Protein AF-A0A7J2IQ02-F1 (afdb_monomer)

pLDDT: mean 83.37, std 11.19, range [39.88, 95.94]

Secondary structure (DSSP, 8-state):
-PPP----HHHHHHHHHHHHHHHHHHSSPPPHHHHHHHHHHHHHHTHHHHHHHHS---SSPPHHHHHHHHTS----S----HHHHHHHHS------

Solvent-accessible surface area (backbone atoms only — not comparable to full-atom values): 6169 Å² total; per-residue (Å²): 135,91,79,91,79,92,73,54,74,66,57,50,53,53,50,51,51,50,41,52,54,47,21,71,74,67,76,48,84,65,58,70,66,61,53,49,53,51,50,49,56,56,44,64,76,39,49,68,61,53,48,47,68,72,64,71,62,61,80,77,69,51,76,67,56,50,50,53,59,68,63,65,72,72,91,81,87,69,90,81,50,70,74,63,48,40,38,72,77,67,67,44,77,79,80,128

Mean predicted aligned error: 12.9 Å

Sequence (96 aa):
MSTSVKISSESKKRLEQLQAMLTLKLGRKIPQHEILDALIKLGTSNIDDLIKYFSKLKFPLSSSEIRKVLSLPSDWGVRTSEKEIDKVVYDVEAQI

Foldseek 3Di:
DDDDDDDDPVVVVVLVVVQVVCCVVVVDGDDSVVVVVVVVVVCVVVVVVVCVVPVPDDPPDPPVVVVVVVVPDDCPVDDDDPQNVCCVPVVDPPDD

Nearest PDB structures (foldseek):
  8qu6-assembly1_F  TM=3.055E-01  e=7.650E+00  Mycolicibacterium smegmatis MC2 155

Radius of gyration: 22.74 Å; Cα contacts (8 Å, |Δi|>4): 27; chains: 1; bounding box: 52×37×57 Å

Structure (mmCIF, N/CA/C/O backbone):
data_AF-A0A7J2IQ02-F1
#
_entry.id   AF-A0A7J2IQ02-F1
#
loop_
_atom_site.group_PDB
_atom_site.id
_atom_site.type_symbol
_atom_site.label_atom_id
_atom_site.label_alt_id
_atom_site.label_comp_id
_atom_site.label_asym_id
_atom_site.label_entity_id
_atom_site.label_seq_id
_atom_site.pdbx_PDB_ins_code
_atom_site.Cartn_x
_atom_site.Cartn_y
_atom_site.Cartn_z
_atom_site.occupancy
_atom_site.B_iso_or_equiv
_atom_site.auth_seq_id
_atom_site.auth_comp_id
_atom_site.auth_asym_id
_atom_site.auth_atom_id
_atom_site.pdbx_PDB_model_num
ATOM 1 N N . MET A 1 1 ? -8.316 -20.986 5.849 1.00 57.75 1 MET A N 1
ATOM 2 C CA . MET A 1 1 ? -7.232 -21.061 6.854 1.00 57.75 1 MET A CA 1
ATOM 3 C C . MET A 1 1 ? -6.855 -19.646 7.248 1.00 57.75 1 MET A C 1
ATOM 5 O O . MET A 1 1 ? -6.773 -18.809 6.361 1.00 57.75 1 MET A O 1
ATOM 9 N N . SER A 1 2 ? -6.699 -19.354 8.540 1.00 65.00 2 SER A N 1
ATOM 10 C CA . SER A 1 2 ? -6.327 -18.015 9.010 1.00 65.00 2 SER A CA 1
ATOM 11 C C . SER A 1 2 ? -4.808 -17.877 9.080 1.00 65.00 2 SER A C 1
ATOM 13 O O . SER A 1 2 ? -4.163 -18.588 9.852 1.00 65.00 2 SER A O 1
ATOM 15 N N . THR A 1 3 ? -4.244 -16.952 8.310 1.00 80.94 3 THR A N 1
ATOM 16 C CA . THR A 1 3 ? -2.812 -16.628 8.343 1.00 80.94 3 THR A CA 1
ATOM 17 C C . THR A 1 3 ? -2.616 -15.344 9.146 1.00 80.94 3 THR A C 1
ATOM 19 O O . THR A 1 3 ? -3.321 -14.361 8.925 1.00 80.94 3 THR A O 1
ATOM 22 N N . SER A 1 4 ? -1.684 -15.333 10.103 1.00 82.56 4 SER A N 1
ATOM 23 C CA . SER A 1 4 ? -1.403 -14.137 10.908 1.00 82.56 4 SER A CA 1
ATOM 24 C C . SER A 1 4 ? -0.407 -13.229 10.187 1.00 82.56 4 SER A C 1
ATOM 26 O O . SER A 1 4 ? 0.731 -13.627 9.949 1.00 82.56 4 SER A O 1
ATOM 28 N N . VAL A 1 5 ? -0.808 -11.991 9.894 1.00 85.31 5 VAL A N 1
ATOM 29 C CA . VAL A 1 5 ? 0.050 -10.970 9.273 1.00 85.31 5 VAL A CA 1
ATOM 30 C C . VAL A 1 5 ? 0.421 -9.917 10.312 1.00 85.31 5 VAL A C 1
ATOM 32 O O . VAL A 1 5 ? -0.437 -9.395 11.024 1.00 85.31 5 VAL A O 1
ATOM 35 N N . LYS A 1 6 ? 1.712 -9.589 10.408 1.00 89.44 6 LYS A N 1
ATOM 36 C CA . LYS A 1 6 ? 2.186 -8.508 11.279 1.00 89.44 6 LYS A CA 1
ATOM 37 C C . LYS A 1 6 ? 1.916 -7.161 10.613 1.00 89.44 6 LYS A C 1
ATOM 39 O O . LYS A 1 6 ? 2.384 -6.919 9.506 1.00 89.44 6 LYS A O 1
ATOM 44 N N . ILE A 1 7 ? 1.211 -6.280 11.314 1.00 90.56 7 ILE A N 1
ATOM 45 C CA . ILE A 1 7 ? 0.933 -4.908 10.876 1.00 90.56 7 ILE A C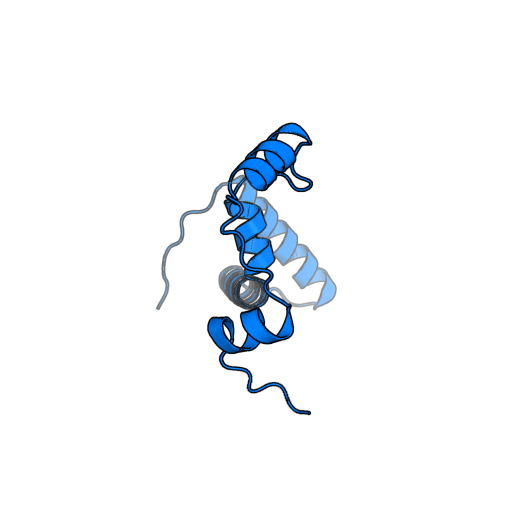A 1
ATOM 46 C C . ILE A 1 7 ? 1.357 -3.913 11.956 1.00 90.56 7 ILE A C 1
ATOM 48 O O . ILE A 1 7 ? 1.333 -4.232 13.146 1.00 90.56 7 ILE A O 1
ATOM 52 N N . SER A 1 8 ? 1.742 -2.700 11.551 1.00 92.31 8 SER A N 1
ATOM 53 C CA . SER A 1 8 ? 2.038 -1.628 12.505 1.00 92.31 8 SER A CA 1
ATOM 54 C C . SER A 1 8 ? 0.767 -1.154 13.218 1.00 92.31 8 SER A C 1
ATOM 56 O O . SER A 1 8 ? -0.342 -1.261 12.687 1.00 92.31 8 SER A O 1
ATOM 58 N N . SER A 1 9 ? 0.922 -0.584 14.416 1.00 91.00 9 SER A N 1
ATOM 59 C CA . SER A 1 9 ? -0.191 -0.002 15.179 1.00 91.00 9 SER A CA 1
ATOM 60 C C . SER A 1 9 ? -0.903 1.114 14.409 1.00 91.00 9 SER A C 1
ATOM 62 O O . SER A 1 9 ? -2.125 1.227 14.466 1.00 91.00 9 SER A O 1
ATOM 64 N N . GLU A 1 10 ? -0.155 1.903 13.638 1.00 92.75 10 GLU A N 1
ATOM 65 C CA . GLU A 1 10 ? -0.711 2.939 12.770 1.00 92.75 10 GLU A CA 1
ATOM 66 C C . GLU A 1 10 ? -1.555 2.347 11.633 1.00 92.75 10 GLU A C 1
ATOM 68 O O . GLU A 1 10 ? -2.681 2.789 11.406 1.00 92.75 10 GLU A O 1
ATOM 73 N N . SER A 1 11 ? -1.059 1.304 10.962 1.00 91.38 11 SER A N 1
ATOM 74 C CA . SER A 1 11 ? -1.811 0.627 9.896 1.00 91.38 11 SER A CA 1
ATOM 75 C C . SER A 1 11 ? -3.093 -0.002 10.435 1.00 91.38 11 SER A C 1
ATOM 77 O O . SER A 1 11 ? -4.137 0.075 9.792 1.00 91.38 11 SER A O 1
ATOM 79 N N . LYS A 1 12 ? -3.042 -0.556 11.653 1.00 92.06 12 LYS A 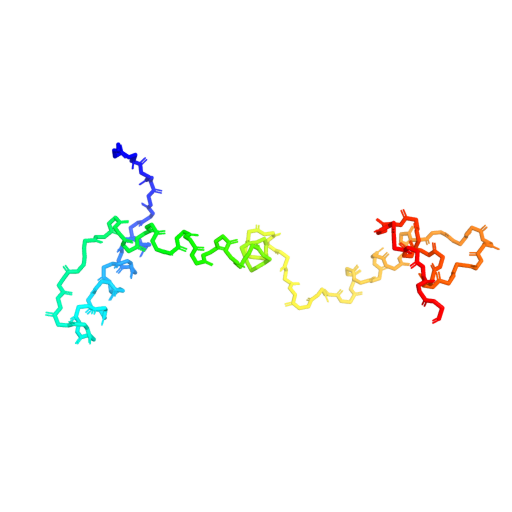N 1
ATOM 80 C CA . LYS A 1 12 ? -4.223 -1.086 12.339 1.00 92.06 12 LYS A CA 1
ATOM 81 C C . LYS A 1 12 ? -5.279 -0.002 12.581 1.00 92.06 12 LYS A C 1
ATOM 83 O O . LYS A 1 12 ? -6.442 -0.216 12.254 1.00 92.06 12 LYS A O 1
ATOM 88 N N . LYS A 1 13 ? -4.882 1.180 13.068 1.00 94.62 13 LYS A N 1
ATOM 89 C CA . LYS A 1 13 ? -5.803 2.320 13.249 1.00 94.62 13 LYS A CA 1
ATOM 90 C C . LYS A 1 13 ? -6.443 2.761 11.932 1.00 94.62 13 LYS A C 1
ATOM 92 O O . LYS A 1 13 ? -7.640 3.029 11.894 1.00 94.62 13 LYS A O 1
ATOM 97 N N . ARG A 1 14 ? -5.672 2.804 10.841 1.00 94.62 14 ARG A N 1
ATOM 98 C CA . ARG A 1 14 ? -6.203 3.134 9.506 1.00 94.62 14 ARG A CA 1
ATOM 99 C C . ARG A 1 14 ? -7.212 2.090 9.020 1.00 94.62 14 ARG A C 1
ATOM 101 O O . ARG A 1 14 ? -8.242 2.454 8.462 1.00 94.62 14 ARG A O 1
ATOM 108 N N . LEU A 1 15 ? -6.955 0.805 9.274 1.00 93.81 15 LEU A N 1
ATOM 109 C CA . LEU A 1 15 ? -7.889 -0.273 8.939 1.00 93.81 15 LEU A CA 1
ATOM 110 C C . LEU A 1 15 ? -9.193 -0.180 9.752 1.00 93.81 15 LEU A C 1
ATOM 112 O O . LEU A 1 15 ? -10.274 -0.381 9.203 1.00 93.81 15 LEU A O 1
ATOM 116 N N . GLU A 1 16 ? -9.112 0.177 11.035 1.00 93.75 16 GLU A N 1
ATOM 117 C CA . GLU A 1 16 ? -10.283 0.433 11.890 1.00 93.75 16 GLU A CA 1
ATOM 118 C C . GLU A 1 16 ? -11.116 1.623 11.388 1.00 93.75 16 GLU A C 1
ATOM 120 O O . GLU A 1 16 ? -12.342 1.535 11.306 1.00 93.75 16 GLU A O 1
ATOM 125 N N . GLN A 1 17 ? -10.462 2.715 10.985 1.00 94.94 17 GLN A N 1
ATOM 126 C CA . GLN A 1 17 ? -11.134 3.868 10.377 1.00 94.94 17 GLN A CA 1
ATOM 127 C C . GLN A 1 17 ? -11.835 3.491 9.068 1.00 94.94 17 GLN A C 1
ATOM 129 O O . GLN A 1 17 ? -13.000 3.836 8.869 1.00 94.94 17 GLN A O 1
ATOM 134 N N . LEU A 1 18 ? -11.161 2.728 8.203 1.00 95.00 18 LEU A N 1
ATOM 135 C CA . LEU A 1 18 ? -11.744 2.237 6.956 1.00 95.00 18 LEU A CA 1
ATOM 136 C C . LEU A 1 18 ? -12.971 1.355 7.222 1.00 95.00 18 LEU A C 1
ATOM 138 O O . LEU A 1 18 ? -14.007 1.524 6.580 1.00 95.00 18 LEU A O 1
ATOM 142 N N . GLN A 1 19 ? -12.891 0.459 8.208 1.00 95.12 19 GLN A N 1
ATOM 143 C CA . GLN A 1 19 ? -14.020 -0.368 8.632 1.00 95.12 19 GLN A CA 1
ATOM 144 C C . GLN A 1 19 ? -15.207 0.485 9.095 1.00 95.12 19 GLN A C 1
ATOM 146 O O . GLN A 1 19 ? -16.345 0.198 8.717 1.00 95.12 19 GLN A O 1
ATOM 151 N N . ALA A 1 20 ? -14.966 1.537 9.880 1.00 95.94 20 ALA A N 1
ATOM 152 C CA . ALA A 1 20 ? -16.015 2.452 10.322 1.00 95.94 20 ALA A CA 1
ATOM 153 C C . ALA A 1 20 ? -16.664 3.183 9.135 1.00 95.94 20 ALA A C 1
ATOM 155 O O . ALA A 1 20 ? -17.889 3.201 9.026 1.00 95.94 20 ALA A O 1
ATOM 156 N N . MET A 1 21 ? -15.865 3.704 8.198 1.00 94.81 21 MET A N 1
ATOM 157 C CA . MET A 1 21 ? -16.370 4.360 6.984 1.00 94.81 21 MET A CA 1
ATOM 158 C C . MET A 1 21 ? -17.227 3.424 6.124 1.00 94.81 21 MET A C 1
ATOM 160 O O . MET A 1 21 ? -18.295 3.818 5.654 1.00 94.81 21 MET A O 1
ATOM 164 N N . LEU A 1 22 ? -16.780 2.180 5.931 1.00 94.69 22 LEU A N 1
ATOM 165 C CA . LEU A 1 22 ? -17.538 1.163 5.200 1.00 94.69 22 LEU A CA 1
ATOM 166 C C . LEU A 1 22 ? -18.834 0.803 5.929 1.00 94.69 22 LEU A C 1
ATOM 168 O O . LEU A 1 22 ? -19.877 0.696 5.292 1.00 94.69 22 LEU A O 1
ATOM 172 N N . THR A 1 23 ? -18.791 0.691 7.257 1.00 93.62 23 THR A N 1
ATOM 173 C CA . THR A 1 23 ? -19.977 0.409 8.079 1.00 93.62 23 THR A CA 1
ATOM 174 C C . THR A 1 23 ? -21.017 1.520 7.952 1.00 93.62 23 THR A C 1
ATOM 176 O O . THR A 1 23 ? -22.194 1.226 7.765 1.00 93.62 23 THR A O 1
ATOM 179 N N . LEU A 1 24 ? -20.592 2.787 7.981 1.00 95.69 24 LEU A N 1
ATOM 180 C CA . LEU A 1 24 ? -21.482 3.938 7.806 1.00 95.69 24 LEU A CA 1
ATOM 181 C C . LEU A 1 24 ? -22.122 3.979 6.412 1.00 95.69 24 LEU A C 1
ATOM 183 O O . LEU A 1 24 ? -23.299 4.296 6.293 1.00 95.69 24 LEU A O 1
ATOM 187 N N . LYS A 1 25 ? -21.366 3.647 5.358 1.00 95.12 25 LYS A N 1
ATOM 188 C CA . LYS A 1 25 ? -21.876 3.656 3.976 1.00 95.12 25 LYS A CA 1
ATOM 189 C C . LYS A 1 25 ? -22.783 2.467 3.653 1.00 95.12 25 LYS A C 1
ATOM 191 O O . LYS A 1 25 ? -23.717 2.620 2.878 1.00 95.12 25 LYS A O 1
ATOM 196 N N . LEU A 1 26 ? -22.482 1.286 4.193 1.00 94.25 26 LEU A N 1
ATOM 197 C CA . LEU A 1 26 ? -23.155 0.029 3.840 1.00 94.25 26 LEU A CA 1
ATOM 198 C C . LEU A 1 26 ? -24.204 -0.406 4.872 1.00 94.25 26 LEU A C 1
ATOM 200 O O . LEU A 1 26 ? -24.921 -1.373 4.631 1.00 94.25 26 LEU A O 1
ATOM 204 N N . GLY A 1 27 ? -24.264 0.245 6.037 1.00 94.31 27 GLY A N 1
ATOM 205 C CA . GLY A 1 27 ? -25.191 -0.090 7.123 1.00 94.31 27 GLY A CA 1
ATOM 206 C C . GLY A 1 27 ? -24.899 -1.417 7.833 1.00 94.31 27 GLY A C 1
ATOM 207 O O . GLY A 1 27 ? -25.677 -1.841 8.682 1.00 94.31 27 GLY A O 1
ATOM 208 N N . ARG A 1 28 ? -23.785 -2.090 7.511 1.00 92.62 28 ARG A N 1
ATOM 209 C CA . ARG A 1 28 ? -23.372 -3.360 8.127 1.00 92.62 28 ARG A CA 1
ATOM 210 C C . ARG A 1 28 ? -21.882 -3.375 8.434 1.00 92.62 28 ARG A C 1
ATOM 212 O O . ARG A 1 28 ? -21.073 -2.867 7.659 1.00 92.62 28 ARG A O 1
ATOM 219 N N . LYS A 1 29 ? -21.515 -4.000 9.554 1.00 91.44 29 LYS A N 1
ATOM 220 C CA . LYS A 1 29 ? -20.116 -4.150 9.960 1.00 91.44 29 LYS A CA 1
ATOM 221 C C . LYS A 1 29 ? -19.467 -5.300 9.192 1.00 91.44 29 LYS A C 1
ATOM 223 O O . LYS A 1 29 ? -19.850 -6.451 9.370 1.00 91.44 29 LYS A O 1
ATOM 228 N N . ILE A 1 30 ? -18.462 -4.982 8.381 1.00 92.81 30 ILE A N 1
ATOM 229 C CA . ILE A 1 30 ? -17.632 -5.968 7.672 1.00 92.81 30 ILE A CA 1
ATOM 230 C C . ILE A 1 30 ? -16.422 -6.306 8.551 1.00 92.81 30 ILE A C 1
ATOM 232 O O . ILE A 1 30 ? -15.827 -5.384 9.119 1.00 92.81 30 ILE A O 1
ATOM 236 N N . PRO A 1 31 ? -16.041 -7.582 8.724 1.00 92.19 31 PRO A N 1
ATOM 237 C CA . PRO A 1 31 ? -14.875 -7.942 9.520 1.00 92.19 31 PRO A CA 1
ATOM 238 C C . PRO A 1 31 ? -13.563 -7.478 8.863 1.00 92.19 31 PRO A C 1
ATOM 240 O O . PRO A 1 31 ? -13.441 -7.387 7.646 1.00 92.19 31 PRO A O 1
ATOM 243 N N . GLN A 1 32 ? -12.548 -7.193 9.683 1.00 90.56 32 GLN A N 1
ATOM 244 C CA . GLN A 1 32 ? -11.287 -6.605 9.204 1.00 90.56 32 GLN A CA 1
ATOM 245 C C . GLN A 1 32 ? -10.509 -7.509 8.241 1.00 90.56 32 GLN A C 1
ATOM 247 O O . GLN A 1 32 ? -9.851 -6.994 7.343 1.00 90.56 32 GLN A O 1
ATOM 252 N N . HIS A 1 33 ? -10.588 -8.832 8.409 1.00 90.44 33 HIS A N 1
ATOM 253 C CA . HIS A 1 33 ? -9.908 -9.768 7.512 1.00 90.44 33 HIS A CA 1
ATOM 254 C C . HIS A 1 33 ? -10.507 -9.734 6.097 1.00 90.44 33 HIS A C 1
ATOM 256 O O . HIS A 1 33 ? -9.750 -9.693 5.139 1.00 90.44 33 HIS A O 1
ATOM 262 N N . GLU A 1 34 ? -11.834 -9.624 5.954 1.00 91.69 34 GLU A N 1
ATOM 263 C CA . GLU A 1 34 ? -12.477 -9.465 4.638 1.00 91.69 34 GLU A CA 1
ATOM 264 C C . GLU A 1 34 ? -12.093 -8.143 3.967 1.00 91.69 34 GLU A C 1
ATOM 266 O O . GLU A 1 34 ? -11.867 -8.096 2.758 1.00 91.69 34 GLU A O 1
ATOM 271 N N . ILE A 1 35 ? -11.984 -7.062 4.748 1.00 92.81 35 ILE A N 1
ATOM 272 C CA . ILE A 1 35 ? -11.518 -5.766 4.235 1.00 92.81 35 ILE A CA 1
ATOM 273 C C . ILE A 1 35 ? -10.074 -5.892 3.743 1.00 92.81 35 ILE A C 1
ATOM 275 O O . ILE A 1 35 ? -9.749 -5.386 2.671 1.00 92.81 35 ILE A O 1
ATOM 279 N N . LEU A 1 36 ? -9.212 -6.579 4.497 1.00 91.50 36 LEU A N 1
ATOM 280 C CA . LEU A 1 36 ? -7.825 -6.801 4.104 1.00 91.50 36 LEU A CA 1
ATOM 281 C C . LEU A 1 36 ? -7.728 -7.648 2.828 1.00 91.50 36 LEU A C 1
ATOM 283 O O . LEU A 1 36 ? -7.000 -7.269 1.917 1.00 91.50 36 LEU A O 1
ATOM 287 N N . ASP A 1 37 ? -8.504 -8.727 2.719 1.00 90.69 37 ASP A N 1
ATOM 288 C CA . ASP A 1 37 ? -8.553 -9.564 1.515 1.00 90.69 37 ASP A CA 1
ATOM 289 C C . ASP A 1 37 ? -9.022 -8.769 0.288 1.00 90.69 37 ASP A C 1
ATOM 291 O O . ASP A 1 37 ? -8.465 -8.908 -0.804 1.00 90.69 37 ASP A O 1
ATOM 295 N N . ALA A 1 38 ? -10.021 -7.897 0.456 1.00 92.06 38 ALA A N 1
ATOM 296 C CA . ALA A 1 38 ? -10.484 -7.012 -0.607 1.00 92.06 38 ALA A CA 1
ATOM 297 C C . ALA A 1 38 ? -9.404 -5.999 -1.022 1.00 92.06 38 ALA A C 1
ATOM 299 O O . ALA A 1 38 ? -9.173 -5.809 -2.215 1.00 92.06 38 ALA A O 1
ATOM 300 N N . LEU A 1 39 ? -8.704 -5.388 -0.060 1.00 91.19 39 LEU A N 1
ATOM 301 C CA . LEU A 1 39 ? -7.598 -4.466 -0.336 1.00 91.19 39 LEU A CA 1
ATOM 302 C C . LEU A 1 39 ? -6.436 -5.155 -1.051 1.00 91.19 39 LEU A C 1
ATOM 304 O O . LEU A 1 39 ? -5.856 -4.559 -1.952 1.00 91.19 39 LEU A O 1
ATOM 308 N N . ILE A 1 40 ? -6.114 -6.399 -0.686 1.00 90.50 40 ILE A N 1
ATOM 309 C CA . ILE A 1 40 ? -5.086 -7.185 -1.376 1.00 90.50 40 ILE A CA 1
ATOM 310 C C . ILE A 1 40 ? -5.497 -7.399 -2.833 1.00 90.50 40 ILE A C 1
ATOM 312 O O . ILE A 1 40 ? -4.710 -7.089 -3.717 1.00 90.50 40 ILE A O 1
ATOM 316 N N . LYS A 1 41 ? -6.737 -7.831 -3.103 1.00 90.50 41 LYS A N 1
ATOM 317 C CA . LYS A 1 41 ? -7.236 -8.022 -4.480 1.00 90.50 41 LYS A CA 1
ATOM 318 C C . LYS A 1 41 ? -7.199 -6.735 -5.310 1.00 90.50 41 LYS A C 1
ATOM 320 O O . LYS A 1 41 ? -6.774 -6.759 -6.466 1.00 90.50 41 LYS A O 1
ATOM 325 N N . LEU A 1 42 ? -7.623 -5.616 -4.722 1.00 89.50 42 LEU A N 1
ATOM 326 C CA . LEU A 1 42 ? -7.565 -4.303 -5.370 1.00 89.50 42 LEU A CA 1
ATOM 327 C C . LEU A 1 42 ? -6.114 -3.876 -5.630 1.00 89.50 42 LEU A C 1
ATOM 329 O O . LEU A 1 42 ? -5.798 -3.421 -6.721 1.00 89.50 42 LEU A O 1
ATOM 333 N N . GLY A 1 43 ? -5.219 -4.090 -4.665 1.00 87.00 43 GLY A N 1
ATOM 334 C CA . GLY A 1 43 ? -3.794 -3.802 -4.808 1.00 87.00 43 GLY A CA 1
ATOM 335 C C . GLY A 1 43 ? -3.124 -4.654 -5.884 1.00 87.00 43 GLY A C 1
ATO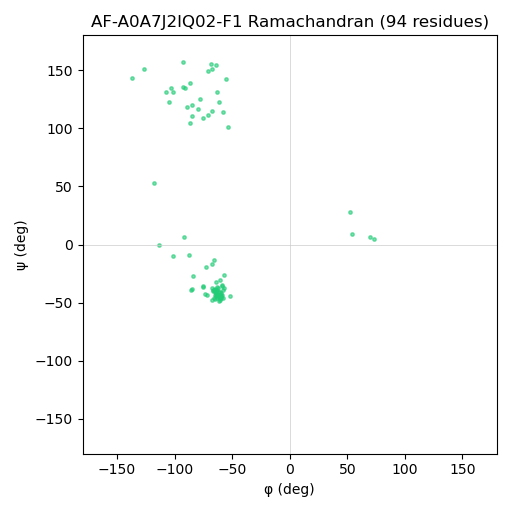M 336 O O . GLY A 1 43 ? -2.368 -4.125 -6.687 1.00 87.00 43 GLY A O 1
ATOM 337 N N . THR A 1 44 ? -3.435 -5.950 -5.968 1.00 84.38 44 THR A N 1
ATOM 338 C CA . THR A 1 44 ? -2.895 -6.835 -7.015 1.00 84.38 44 THR A CA 1
ATOM 339 C C . THR A 1 44 ? -3.287 -6.375 -8.420 1.00 84.38 44 THR A C 1
ATOM 341 O O . THR A 1 44 ? -2.508 -6.554 -9.351 1.00 84.38 44 THR A O 1
ATOM 344 N N . SER A 1 45 ? -4.453 -5.741 -8.572 1.00 86.31 45 SER A N 1
ATOM 345 C CA . SER A 1 45 ? -4.891 -5.164 -9.852 1.00 86.31 45 SER A CA 1
ATOM 346 C C . SER A 1 45 ? -4.110 -3.894 -10.230 1.00 86.31 45 SER A C 1
ATOM 348 O O . SER A 1 45 ? -4.052 -3.539 -11.401 1.00 86.31 45 SER A O 1
ATOM 350 N N . ASN A 1 46 ? -3.464 -3.247 -9.253 1.00 86.50 46 ASN A N 1
ATOM 351 C CA . ASN A 1 46 ? -2.669 -2.025 -9.390 1.00 86.50 46 ASN A CA 1
ATOM 352 C C . ASN A 1 46 ? -1.199 -2.288 -9.011 1.00 86.50 46 ASN A C 1
ATOM 354 O O . ASN A 1 46 ? -0.618 -1.608 -8.158 1.00 86.50 46 ASN A O 1
ATOM 358 N N . ILE A 1 47 ? -0.591 -3.310 -9.622 1.00 84.75 47 ILE A N 1
ATOM 359 C CA . ILE A 1 47 ? 0.768 -3.749 -9.275 1.00 84.75 47 ILE A CA 1
ATOM 360 C C . ILE A 1 47 ? 1.812 -2.636 -9.460 1.00 84.75 47 ILE A C 1
ATOM 362 O O . ILE A 1 47 ? 2.722 -2.511 -8.640 1.00 84.75 47 ILE A O 1
ATOM 366 N N . ASP A 1 48 ? 1.639 -1.775 -10.463 1.00 82.50 48 ASP A N 1
ATOM 367 C CA . ASP A 1 48 ? 2.561 -0.675 -10.758 1.00 82.50 48 ASP A CA 1
ATOM 368 C C . ASP A 1 48 ? 2.603 0.368 -9.635 1.00 82.50 48 ASP A C 1
ATOM 370 O O . ASP A 1 48 ? 3.677 0.841 -9.257 1.00 82.50 48 ASP A O 1
ATOM 374 N N . ASP A 1 49 ? 1.453 0.681 -9.031 1.00 81.75 49 ASP A N 1
ATOM 375 C CA . ASP A 1 49 ? 1.371 1.605 -7.896 1.00 81.75 49 ASP A CA 1
ATOM 376 C C . ASP A 1 49 ? 2.043 1.019 -6.648 1.00 81.75 49 ASP A C 1
ATOM 378 O O . ASP A 1 49 ? 2.721 1.733 -5.902 1.00 81.75 49 ASP A O 1
ATOM 382 N N . LEU A 1 50 ? 1.909 -0.295 -6.433 1.00 83.00 50 LEU A N 1
ATOM 383 C CA . LEU A 1 50 ? 2.611 -1.016 -5.369 1.00 83.00 50 LEU A CA 1
ATOM 384 C C . LEU A 1 50 ? 4.124 -1.005 -5.595 1.00 83.00 50 LEU A C 1
ATOM 386 O O . LEU A 1 50 ? 4.879 -0.683 -4.674 1.00 83.00 50 LEU A O 1
ATOM 390 N N . ILE A 1 51 ? 4.575 -1.296 -6.817 1.00 83.38 51 ILE A N 1
ATOM 391 C CA . ILE A 1 51 ? 5.991 -1.221 -7.193 1.00 83.38 51 ILE A CA 1
ATOM 392 C C . ILE A 1 51 ? 6.506 0.198 -6.955 1.00 83.38 51 ILE A C 1
ATOM 394 O O . ILE A 1 51 ? 7.545 0.380 -6.322 1.00 83.38 51 ILE A O 1
ATOM 398 N N . LYS A 1 52 ? 5.762 1.226 -7.368 1.00 79.44 52 LYS A N 1
ATOM 399 C CA . LYS A 1 52 ? 6.115 2.627 -7.125 1.00 79.44 52 LYS A CA 1
ATOM 400 C C . LYS A 1 52 ? 6.223 2.941 -5.631 1.00 79.44 52 LYS A C 1
ATOM 402 O O . LYS A 1 52 ? 7.205 3.549 -5.214 1.00 79.44 52 LYS A O 1
ATOM 407 N N . TYR A 1 53 ? 5.272 2.483 -4.818 1.00 80.06 53 TYR A N 1
ATOM 408 C CA . TYR A 1 53 ? 5.285 2.679 -3.367 1.00 80.06 53 TYR A CA 1
ATOM 409 C C . TYR A 1 53 ? 6.511 2.036 -2.697 1.00 80.06 53 TYR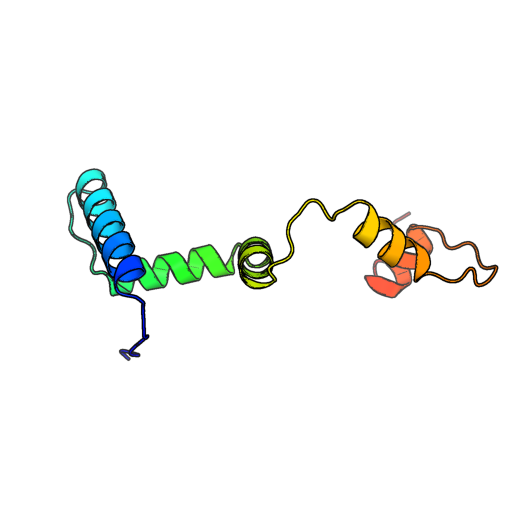 A C 1
ATOM 411 O O . TYR A 1 53 ? 7.160 2.663 -1.857 1.00 80.06 53 TYR A O 1
ATOM 419 N N . PHE A 1 54 ? 6.869 0.809 -3.089 1.00 80.94 54 PHE A N 1
ATOM 420 C CA . PHE A 1 54 ? 7.988 0.070 -2.492 1.00 80.94 54 PHE A CA 1
ATOM 421 C C . PHE A 1 54 ? 9.361 0.408 -3.080 1.00 80.94 54 PHE A C 1
ATOM 423 O O . PHE A 1 54 ? 10.363 0.310 -2.372 1.00 80.94 54 PHE A O 1
ATOM 430 N N . SER A 1 55 ? 9.427 0.839 -4.340 1.00 74.44 55 SER A N 1
ATOM 431 C CA . SER A 1 55 ? 10.685 1.133 -5.039 1.00 74.44 55 SER A CA 1
ATOM 432 C C . SER A 1 55 ? 11.455 2.314 -4.443 1.00 74.44 55 SER A C 1
ATOM 434 O O . SER A 1 55 ? 12.621 2.505 -4.780 1.00 74.44 55 SER A O 1
ATOM 436 N N . LYS A 1 56 ? 10.831 3.121 -3.567 1.00 65.06 56 LYS A N 1
ATOM 437 C CA . LYS A 1 56 ? 11.374 4.394 -3.047 1.00 65.06 56 LYS A CA 1
ATOM 438 C C . LYS A 1 56 ? 11.802 5.370 -4.155 1.00 65.06 56 LYS A C 1
ATOM 440 O O . LYS A 1 56 ? 12.405 6.401 -3.851 1.00 65.06 56 LYS A O 1
ATOM 445 N N . LEU A 1 57 ? 11.484 5.072 -5.417 1.00 62.53 57 LEU A N 1
ATOM 446 C CA . LEU A 1 57 ? 11.775 5.920 -6.556 1.00 62.53 57 LEU A CA 1
ATOM 447 C C . LEU A 1 57 ? 10.844 7.121 -6.466 1.00 62.53 57 LEU A C 1
ATOM 449 O O . LEU A 1 57 ? 9.622 7.016 -6.594 1.00 62.53 57 LEU A O 1
ATOM 453 N N . LYS A 1 58 ? 11.430 8.284 -6.196 1.00 56.88 58 LYS A N 1
ATOM 454 C CA . LYS A 1 58 ? 10.709 9.545 -6.288 1.00 56.88 58 LYS A CA 1
ATOM 455 C C . LYS A 1 58 ? 10.568 9.870 -7.764 1.00 56.88 58 LYS A C 1
ATOM 457 O O . LYS A 1 58 ? 11.543 10.196 -8.428 1.00 56.88 58 LYS A O 1
ATOM 462 N N . PHE A 1 59 ? 9.345 9.761 -8.263 1.00 58.38 59 PHE A N 1
ATOM 463 C CA . PHE A 1 59 ? 8.980 10.387 -9.523 1.00 58.38 59 PHE A CA 1
ATOM 464 C C . PHE A 1 59 ? 8.536 11.832 -9.257 1.00 58.38 59 PHE A C 1
ATOM 466 O O . PHE A 1 59 ? 7.796 12.056 -8.294 1.00 58.38 59 PHE A O 1
ATOM 473 N N . PRO A 1 60 ? 8.924 12.797 -10.104 1.00 66.81 60 PRO A N 1
ATOM 474 C CA . PRO A 1 60 ? 9.846 12.651 -11.235 1.00 66.81 60 PRO A CA 1
ATOM 475 C C . PRO A 1 60 ? 11.301 12.433 -10.783 1.00 66.81 60 PRO A C 1
ATOM 477 O O . PRO A 1 60 ? 11.706 12.941 -9.738 1.00 66.81 60 PRO A O 1
ATOM 480 N N . LEU A 1 61 ? 12.073 11.696 -11.593 1.00 71.06 61 LEU A N 1
ATOM 481 C CA . LEU A 1 61 ? 13.522 11.566 -11.413 1.00 71.06 61 LEU A CA 1
ATOM 482 C C . LEU A 1 61 ? 14.162 12.958 -11.398 1.00 71.06 61 LEU A C 1
ATOM 484 O O . LEU A 1 61 ? 13.768 13.846 -12.161 1.00 71.06 61 LEU A O 1
ATOM 488 N N . SER A 1 62 ? 15.173 13.154 -10.557 1.00 77.25 62 SER A N 1
ATOM 489 C CA . SER A 1 62 ? 15.945 14.392 -10.584 1.00 77.25 62 SER A CA 1
ATOM 490 C C . SER A 1 62 ? 16.679 14.538 -11.921 1.00 77.25 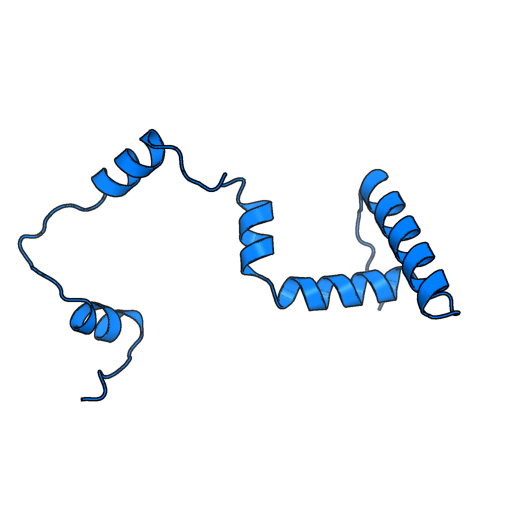62 SER A C 1
ATOM 492 O O . SER A 1 62 ? 17.042 13.559 -12.574 1.00 77.25 62 SER A O 1
ATOM 494 N N . SER A 1 63 ? 16.977 15.774 -12.322 1.00 78.31 63 SER A N 1
ATOM 495 C CA . SER A 1 63 ? 17.746 16.042 -13.547 1.00 78.31 63 SER A CA 1
ATOM 496 C C . SER A 1 63 ? 19.124 15.360 -13.559 1.00 78.31 63 SER A C 1
ATOM 498 O O . SER A 1 63 ? 19.649 15.061 -14.628 1.00 78.31 63 SER A O 1
ATOM 500 N N . SER A 1 64 ?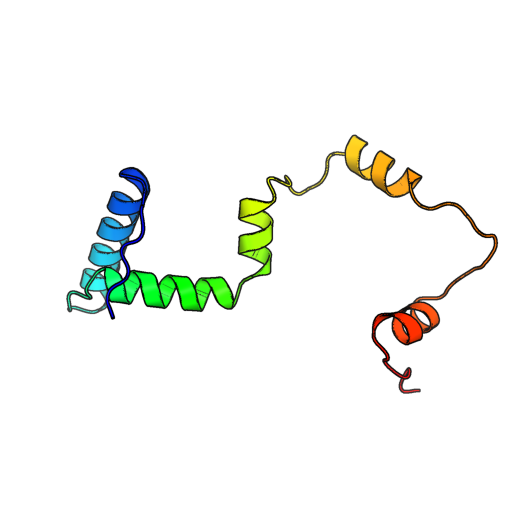 19.703 15.081 -12.386 1.00 79.19 64 SER A N 1
ATOM 501 C CA . SER A 1 64 ? 20.950 14.320 -12.235 1.00 79.19 64 SER A CA 1
ATOM 502 C C . SER A 1 64 ? 20.759 12.829 -12.535 1.00 79.19 64 SER A C 1
ATOM 504 O O . SER A 1 64 ? 21.557 12.234 -13.257 1.00 79.19 64 SER A O 1
ATOM 506 N N . GLU A 1 65 ? 19.674 12.228 -12.042 1.00 78.44 65 GLU A N 1
ATOM 507 C CA . GLU A 1 65 ? 19.331 10.829 -12.324 1.00 78.44 65 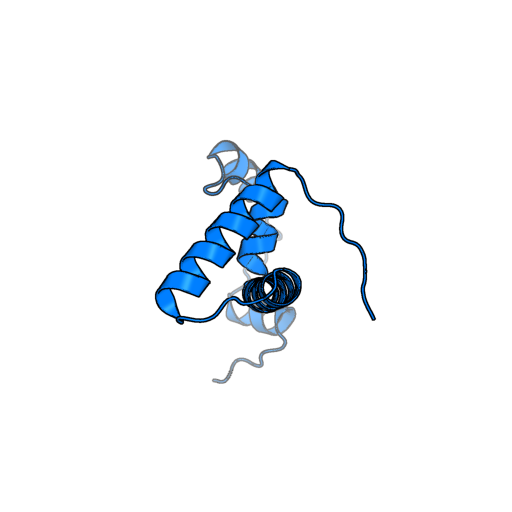GLU A CA 1
ATOM 508 C C . GLU A 1 65 ? 18.977 10.625 -13.797 1.00 78.44 65 GLU A C 1
ATOM 510 O O . GLU A 1 65 ? 19.448 9.669 -14.405 1.00 78.44 65 GLU A O 1
ATOM 515 N N . ILE A 1 66 ? 18.246 11.569 -14.399 1.00 82.69 66 ILE A N 1
ATOM 516 C CA . ILE A 1 66 ? 17.945 11.550 -15.836 1.00 82.69 66 ILE A CA 1
ATOM 517 C C . ILE A 1 66 ? 19.241 11.576 -16.654 1.00 82.69 66 ILE A C 1
ATOM 519 O O . ILE A 1 66 ? 19.404 10.763 -17.557 1.00 82.69 66 ILE A O 1
ATOM 523 N N . ARG A 1 67 ? 20.203 12.451 -16.320 1.00 83.81 67 ARG A N 1
ATOM 524 C CA . ARG A 1 67 ? 21.507 12.488 -17.011 1.00 83.81 67 ARG A CA 1
ATOM 525 C C . ARG A 1 67 ? 22.282 11.183 -16.864 1.00 83.81 67 ARG A C 1
ATOM 527 O O . ARG A 1 67 ? 22.865 10.733 -17.842 1.00 83.81 67 ARG A O 1
ATOM 534 N N . LYS A 1 68 ? 22.274 10.567 -15.676 1.00 84.81 68 LYS A N 1
ATOM 535 C CA . LYS A 1 68 ? 22.905 9.256 -15.466 1.00 84.81 68 LYS A CA 1
ATOM 536 C C . LYS A 1 68 ? 22.271 8.194 -16.356 1.00 84.81 68 LYS A C 1
ATOM 538 O O . LYS A 1 68 ? 22.999 7.496 -17.048 1.00 84.81 68 LYS A O 1
ATOM 543 N N . VAL A 1 69 ? 20.942 8.114 -16.392 1.00 83.38 69 VAL A N 1
ATOM 544 C CA . VAL A 1 69 ? 20.230 7.158 -17.252 1.00 83.38 69 VAL A CA 1
ATOM 545 C C . VAL A 1 69 ? 20.537 7.412 -18.727 1.00 83.38 69 VAL A C 1
ATOM 547 O O . VAL A 1 69 ? 20.874 6.474 -19.436 1.00 83.38 69 VAL A O 1
ATOM 550 N N . LEU A 1 70 ? 20.514 8.670 -19.176 1.00 83.31 70 LEU A N 1
ATOM 551 C CA . LEU A 1 70 ? 20.838 9.042 -20.558 1.00 83.31 70 LEU A CA 1
ATOM 552 C C . LEU A 1 70 ? 22.314 8.825 -20.930 1.00 83.31 70 LEU A C 1
ATOM 554 O O . LEU A 1 70 ? 22.629 8.791 -22.112 1.00 83.31 70 LEU A O 1
ATOM 558 N N . SER A 1 71 ? 23.209 8.669 -19.951 1.00 84.69 71 SER A N 1
ATOM 559 C CA . SER A 1 71 ? 24.619 8.324 -20.186 1.00 84.69 71 SER A CA 1
ATOM 560 C C . SER A 1 71 ? 24.896 6.820 -20.278 1.00 84.69 71 SER A C 1
ATOM 562 O O . SER A 1 71 ? 26.013 6.442 -20.616 1.00 84.69 71 SER A O 1
ATOM 564 N N . LEU A 1 72 ? 23.918 5.960 -19.960 1.00 83.56 72 LEU A N 1
ATOM 565 C CA . LEU A 1 72 ? 24.085 4.502 -20.031 1.00 83.56 72 LEU A CA 1
ATOM 566 C C . LEU A 1 72 ? 24.099 3.959 -21.472 1.00 83.56 72 LEU A C 1
ATOM 568 O O . LEU A 1 72 ? 24.926 3.088 -21.749 1.00 83.56 72 LEU A O 1
ATOM 572 N N . PRO A 1 73 ? 23.224 4.414 -22.393 1.00 81.50 73 PRO A N 1
ATOM 573 C CA . PRO A 1 73 ? 23.266 3.962 -23.775 1.00 81.50 73 PRO A CA 1
ATOM 574 C C . PRO A 1 73 ? 24.580 4.374 -24.432 1.00 81.50 73 PRO A C 1
ATOM 576 O O . PRO A 1 73 ? 24.990 5.531 -24.371 1.00 81.50 73 PRO A O 1
ATOM 579 N N . SER A 1 74 ? 25.228 3.415 -25.083 1.00 78.81 74 SER A N 1
ATOM 580 C CA . SER A 1 74 ? 26.371 3.670 -25.955 1.00 78.81 74 SER A CA 1
ATOM 581 C C . SER A 1 74 ? 25.899 3.585 -27.397 1.00 78.81 74 SER A C 1
ATOM 583 O O . SER A 1 74 ? 25.170 2.659 -27.745 1.00 78.81 74 SER A O 1
ATOM 585 N N . ASP A 1 75 ? 26.297 4.546 -28.227 1.00 80.88 75 ASP A N 1
ATOM 586 C CA . ASP A 1 75 ? 25.976 4.512 -29.652 1.00 80.88 75 ASP A CA 1
ATOM 587 C C . ASP A 1 75 ? 26.730 3.353 -30.316 1.00 80.88 75 ASP A C 1
ATOM 589 O O . ASP A 1 75 ? 27.962 3.327 -30.344 1.00 80.88 75 ASP A O 1
ATOM 593 N N . TRP A 1 76 ? 25.986 2.363 -30.805 1.00 82.56 76 TRP A N 1
ATOM 594 C CA . TRP A 1 76 ? 26.531 1.202 -31.514 1.00 82.56 76 TRP A CA 1
ATOM 595 C C . TRP A 1 76 ? 26.586 1.422 -33.033 1.00 82.56 76 TRP A C 1
ATOM 597 O O . TRP A 1 76 ? 26.887 0.493 -33.778 1.00 82.56 76 TRP A O 1
ATOM 607 N N . GLY A 1 77 ? 26.285 2.635 -33.511 1.00 82.69 77 GLY A N 1
ATOM 608 C CA . GLY A 1 77 ? 26.286 2.987 -34.933 1.00 82.69 77 GLY A CA 1
ATOM 609 C C . GLY A 1 77 ? 25.111 2.401 -35.720 1.00 82.69 77 GLY A C 1
ATOM 610 O O . GLY A 1 77 ? 25.038 2.572 -36.937 1.00 82.69 77 GLY A O 1
ATOM 611 N N . VAL A 1 78 ? 24.180 1.725 -35.044 1.00 82.62 78 VAL A N 1
ATOM 612 C CA . VAL A 1 78 ? 22.977 1.142 -35.639 1.00 82.62 78 VAL A CA 1
ATOM 613 C C . VAL A 1 78 ? 21.785 2.011 -35.270 1.00 82.62 78 VAL A C 1
ATOM 615 O O . VAL A 1 78 ? 21.493 2.219 -34.094 1.00 82.62 78 VAL A O 1
ATOM 618 N N . ARG A 1 79 ? 21.072 2.513 -36.281 1.00 80.81 79 ARG A N 1
ATOM 619 C CA . ARG A 1 79 ? 19.798 3.200 -36.068 1.00 80.81 79 ARG A CA 1
ATOM 620 C C . ARG A 1 79 ? 18.687 2.168 -35.996 1.00 80.81 79 ARG A C 1
ATOM 622 O O . ARG A 1 79 ? 18.349 1.578 -37.013 1.00 80.81 79 ARG A O 1
ATOM 629 N N . THR A 1 80 ? 18.124 1.991 -34.811 1.00 82.12 80 THR A N 1
ATOM 630 C CA . THR A 1 80 ? 16.922 1.185 -34.601 1.00 82.12 80 THR A CA 1
ATOM 631 C C . THR A 1 80 ? 15.679 2.063 -34.671 1.00 82.12 80 THR A C 1
ATOM 633 O O . THR A 1 80 ? 15.643 3.146 -34.081 1.00 82.12 80 THR A O 1
ATOM 636 N N . SER A 1 81 ? 14.651 1.591 -35.365 1.00 85.94 81 SER A N 1
ATOM 637 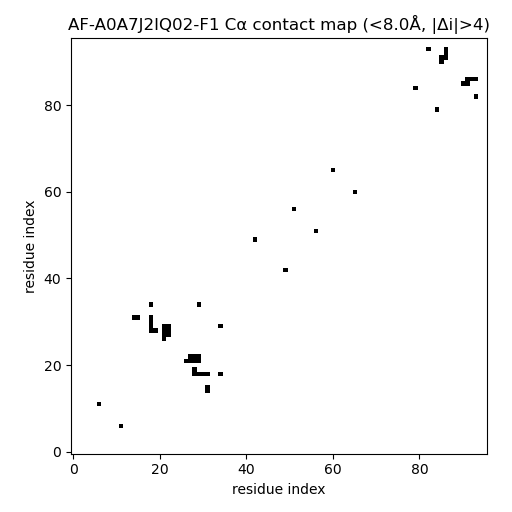C CA . SER A 1 81 ? 13.302 2.157 -35.322 1.00 85.94 81 SER A CA 1
ATOM 638 C C . SER A 1 81 ? 12.438 1.453 -34.272 1.00 85.94 81 SER A C 1
ATOM 640 O O . SER A 1 81 ? 12.692 0.305 -33.917 1.00 85.94 81 SER A O 1
ATOM 642 N N . GLU A 1 82 ? 11.390 2.125 -33.794 1.00 84.81 82 GLU A N 1
ATOM 643 C CA . GLU A 1 82 ? 10.411 1.555 -32.851 1.00 84.81 82 GLU A CA 1
ATOM 644 C C . GLU A 1 82 ? 9.851 0.213 -33.353 1.00 84.81 82 GLU A C 1
ATOM 646 O O . GLU A 1 82 ? 9.870 -0.776 -32.628 1.00 84.81 82 GLU A O 1
ATOM 651 N N . LYS A 1 83 ? 9.502 0.139 -34.646 1.00 82.75 83 LYS A N 1
ATOM 652 C CA . LYS A 1 83 ? 8.999 -1.082 -35.298 1.00 82.75 83 LYS A CA 1
ATOM 653 C C . LYS A 1 83 ? 9.960 -2.271 -35.197 1.00 82.75 83 LYS A C 1
ATOM 655 O O . LYS A 1 83 ? 9.519 -3.410 -35.075 1.00 82.75 83 LYS A O 1
ATOM 660 N N . GLU A 1 84 ? 11.266 -2.028 -35.291 1.00 84.50 84 GLU A N 1
ATOM 661 C CA . GLU A 1 84 ? 12.283 -3.082 -35.188 1.00 84.50 84 GLU A CA 1
ATOM 662 C C . GLU A 1 84 ? 12.478 -3.538 -33.740 1.00 84.50 84 GLU A C 1
ATOM 664 O O . GLU A 1 84 ? 12.684 -4.727 -33.501 1.00 84.50 84 GLU A O 1
ATOM 669 N N . ILE A 1 85 ? 12.383 -2.612 -32.779 1.00 84.75 85 ILE A N 1
ATOM 670 C CA . ILE A 1 85 ? 12.485 -2.911 -31.346 1.00 84.75 85 ILE A CA 1
ATOM 671 C C . ILE A 1 85 ? 11.281 -3.740 -30.901 1.00 84.75 85 ILE A C 1
ATOM 673 O O . ILE A 1 85 ? 11.463 -4.783 -30.275 1.00 84.75 85 ILE A O 1
ATOM 677 N N . ASP A 1 86 ? 10.068 -3.328 -31.268 1.00 85.38 86 ASP A N 1
ATOM 678 C CA . ASP A 1 86 ? 8.841 -4.006 -30.845 1.00 85.38 86 ASP A CA 1
ATOM 679 C C . ASP A 1 86 ? 8.763 -5.442 -31.364 1.00 85.38 86 ASP A C 1
ATOM 681 O O . ASP A 1 86 ? 8.358 -6.345 -30.628 1.00 85.38 86 AS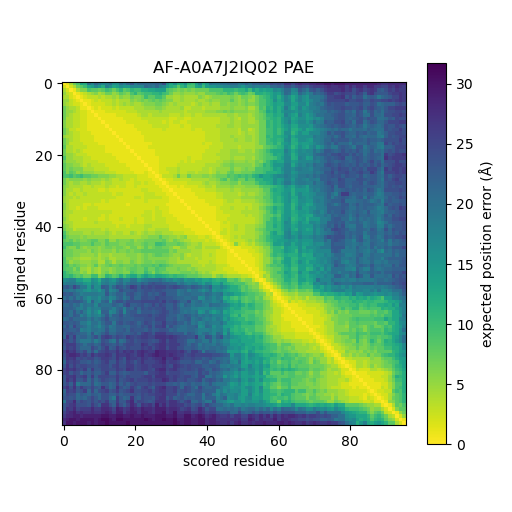P A O 1
ATOM 685 N N . LYS A 1 87 ? 9.245 -5.679 -32.591 1.00 85.56 87 LYS A N 1
ATOM 686 C CA . LYS A 1 87 ? 9.355 -7.024 -33.164 1.00 85.56 87 LYS A CA 1
ATOM 687 C C . LYS A 1 87 ? 10.226 -7.948 -32.308 1.00 85.56 87 LYS A C 1
ATOM 689 O O . LYS A 1 87 ? 9.918 -9.125 -32.183 1.00 85.56 87 LYS A O 1
ATOM 694 N N . VAL A 1 88 ? 11.321 -7.438 -31.742 1.00 86.12 88 VAL A N 1
ATOM 695 C CA . VAL A 1 88 ? 12.260 -8.246 -30.944 1.00 86.12 88 VAL A CA 1
ATOM 696 C C . VAL A 1 88 ? 11.820 -8.359 -29.484 1.00 86.12 88 VAL A C 1
ATOM 698 O O . VAL A 1 88 ? 11.981 -9.415 -28.880 1.00 86.12 88 VAL A O 1
ATOM 701 N N . VAL A 1 89 ? 11.296 -7.281 -28.897 1.00 84.38 89 VAL A N 1
ATOM 702 C CA . VAL A 1 89 ? 10.983 -7.212 -27.460 1.00 84.38 89 VAL A CA 1
ATOM 703 C C . VAL A 1 89 ? 9.612 -7.799 -27.139 1.00 84.38 89 VAL A C 1
ATOM 705 O O . VAL A 1 89 ? 9.461 -8.456 -26.110 1.00 84.38 89 VAL A O 1
ATOM 708 N N . TYR A 1 90 ? 8.622 -7.571 -28.001 1.00 83.19 90 TYR A N 1
ATOM 709 C CA . TYR A 1 90 ? 7.229 -7.936 -27.739 1.00 83.19 90 TYR A CA 1
ATOM 710 C C . TYR A 1 90 ? 6.699 -9.039 -28.660 1.00 83.19 90 TYR A C 1
ATOM 712 O O . TYR A 1 90 ? 5.546 -9.433 -28.507 1.00 83.19 90 TYR A O 1
ATOM 720 N N . ASP A 1 91 ? 7.520 -9.535 -29.593 1.00 76.88 91 ASP A N 1
ATOM 721 C CA . ASP A 1 91 ? 7.143 -10.546 -30.596 1.00 76.88 91 ASP A CA 1
ATOM 722 C C . ASP A 1 91 ? 5.878 -10.157 -31.386 1.00 76.88 91 ASP A C 1
ATOM 724 O O . ASP A 1 91 ? 5.096 -10.988 -31.847 1.00 76.88 91 ASP A O 1
ATOM 728 N N . VAL A 1 92 ? 5.644 -8.847 -31.517 1.00 69.00 92 VAL A N 1
ATOM 729 C CA . VAL A 1 92 ? 4.525 -8.311 -32.283 1.00 69.00 92 VAL A CA 1
ATOM 730 C C . VAL A 1 92 ? 5.003 -8.202 -33.721 1.00 69.00 92 VAL A C 1
ATOM 732 O O . VAL A 1 92 ? 5.780 -7.310 -34.071 1.00 69.00 92 VAL A O 1
ATOM 735 N N . GLU A 1 93 ? 4.559 -9.123 -34.577 1.00 60.03 93 GLU A N 1
ATOM 736 C CA . GLU A 1 93 ? 4.656 -8.917 -36.017 1.00 60.03 93 GLU A CA 1
ATOM 737 C C . GLU A 1 93 ? 3.903 -7.629 -36.340 1.00 60.03 93 GLU A C 1
ATOM 739 O O . GLU A 1 93 ? 2.693 -7.540 -36.129 1.00 60.03 93 GLU A O 1
ATOM 744 N N . ALA A 1 94 ? 4.634 -6.606 -36.787 1.00 53.75 94 ALA A N 1
ATOM 745 C CA . ALA A 1 94 ? 4.059 -5.337 -37.191 1.00 53.75 94 ALA A CA 1
ATOM 746 C C . ALA A 1 94 ? 2.967 -5.601 -38.236 1.00 53.75 94 ALA A C 1
ATOM 748 O O . ALA A 1 94 ? 3.266 -5.867 -39.402 1.00 53.75 94 ALA A O 1
ATOM 749 N N . GLN A 1 95 ? 1.703 -5.572 -37.806 1.00 48.00 95 GLN A N 1
ATOM 750 C CA . GLN A 1 95 ? 0.578 -5.573 -38.724 1.00 48.00 95 GLN A CA 1
ATOM 751 C C . GLN A 1 95 ? 0.696 -4.306 -39.574 1.00 48.00 95 GLN A C 1
ATOM 753 O O . GLN A 1 95 ? 0.849 -3.199 -39.055 1.00 48.00 95 GLN A O 1
ATOM 758 N N . ILE A 1 96 ? 0.754 -4.563 -40.878 1.00 39.88 96 ILE A N 1
ATOM 759 C CA . ILE A 1 96 ? 1.026 -3.649 -41.990 1.00 39.88 96 ILE A CA 1
ATOM 760 C C . ILE A 1 96 ? 0.094 -2.439 -41.971 1.00 39.88 96 ILE A C 1
ATOM 762 O O . ILE A 1 96 ? -1.128 -2.645 -41.802 1.00 39.88 96 ILE A O 1
#